Protein AF-A0A7Y0CXX1-F1 (afdb_monomer)

Structure (mmCIF, N/CA/C/O backbone):
data_AF-A0A7Y0CXX1-F1
#
_entry.id   AF-A0A7Y0CXX1-F1
#
loop_
_atom_site.group_PDB
_atom_site.id
_atom_site.type_symbol
_atom_site.label_atom_id
_atom_site.label_alt_id
_atom_site.label_comp_id
_atom_site.label_asym_id
_atom_site.label_entity_id
_atom_site.label_seq_id
_atom_site.pdbx_PDB_ins_code
_atom_site.Cartn_x
_atom_site.Cartn_y
_atom_site.Cartn_z
_atom_site.occupancy
_atom_site.B_iso_or_equiv
_atom_site.auth_seq_id
_atom_site.auth_comp_id
_atom_site.auth_asym_id
_atom_site.auth_atom_id
_atom_site.pdbx_PDB_model_num
ATOM 1 N N . MET A 1 1 ? -15.216 16.036 4.639 1.00 49.53 1 MET A N 1
ATOM 2 C CA . MET A 1 1 ? -15.045 14.598 4.933 1.00 49.53 1 MET A CA 1
ATOM 3 C C . MET A 1 1 ? -13.786 14.464 5.763 1.00 49.53 1 MET A C 1
ATOM 5 O O . MET A 1 1 ? -12.806 15.110 5.420 1.00 49.53 1 MET A O 1
ATOM 9 N N . THR A 1 2 ? -13.824 13.729 6.870 1.00 68.75 2 THR A N 1
ATOM 10 C CA . THR A 1 2 ? -12.607 13.360 7.608 1.00 68.75 2 THR A CA 1
ATOM 11 C C . THR A 1 2 ? -11.808 12.376 6.753 1.00 68.75 2 THR A C 1
ATOM 13 O O . THR A 1 2 ? -12.410 11.492 6.146 1.00 68.75 2 THR A O 1
ATOM 16 N N . GLY A 1 3 ? -10.492 12.569 6.635 1.00 88.38 3 GLY A N 1
ATOM 17 C CA . GLY A 1 3 ? -9.629 11.667 5.866 1.00 88.38 3 GLY A CA 1
ATOM 18 C C . GLY A 1 3 ? -9.612 10.248 6.443 1.00 88.38 3 GLY A C 1
ATOM 19 O O . GLY A 1 3 ? -9.868 10.066 7.632 1.00 88.38 3 GLY A O 1
ATOM 20 N N . LEU A 1 4 ? -9.303 9.269 5.595 1.00 94.31 4 LEU A N 1
ATOM 21 C CA . LEU A 1 4 ? -9.106 7.869 5.951 1.00 94.31 4 LEU A CA 1
ATOM 22 C C . LEU A 1 4 ? -7.869 7.711 6.835 1.00 94.31 4 LEU A C 1
ATOM 24 O O . LEU A 1 4 ? -6.771 8.147 6.484 1.00 94.31 4 LEU A O 1
ATOM 28 N N . ARG A 1 5 ? -8.036 7.044 7.971 1.00 96.38 5 ARG A N 1
ATOM 29 C CA . ARG A 1 5 ? -6.988 6.777 8.954 1.00 96.38 5 ARG A CA 1
ATOM 30 C C . ARG A 1 5 ? -6.748 5.282 9.030 1.00 96.38 5 ARG A C 1
ATOM 32 O O . ARG A 1 5 ? -7.568 4.538 9.565 1.00 96.38 5 ARG A O 1
ATOM 39 N N . PHE A 1 6 ? -5.594 4.849 8.546 1.00 97.31 6 PHE A N 1
ATOM 40 C CA . PHE A 1 6 ? -5.193 3.452 8.595 1.00 97.31 6 PHE A CA 1
ATOM 41 C C . PHE A 1 6 ? -4.139 3.214 9.670 1.00 97.31 6 PHE A C 1
ATOM 43 O O . PHE A 1 6 ? -3.105 3.888 9.720 1.00 97.31 6 PHE A O 1
ATOM 50 N N . ALA A 1 7 ? -4.398 2.215 10.511 1.00 97.31 7 ALA A N 1
ATOM 51 C CA . ALA A 1 7 ? -3.373 1.626 11.349 1.00 97.31 7 ALA A CA 1
ATOM 52 C C . ALA A 1 7 ? -2.466 0.758 10.472 1.00 97.31 7 ALA A C 1
ATOM 54 O O . ALA A 1 7 ? -2.942 -0.007 9.633 1.00 97.31 7 ALA A O 1
ATOM 55 N N . LEU A 1 8 ? -1.160 0.885 10.662 1.00 95.06 8 LEU A N 1
ATOM 56 C CA . LEU A 1 8 ? -0.156 0.151 9.911 1.00 95.06 8 LEU A CA 1
ATOM 57 C C . LEU A 1 8 ? 0.542 -0.845 10.831 1.00 95.06 8 LEU A C 1
ATOM 59 O O . LEU A 1 8 ? 1.050 -0.478 11.893 1.00 95.06 8 LEU A O 1
ATOM 63 N N . ASP A 1 9 ? 0.566 -2.103 10.415 1.00 89.12 9 ASP A N 1
ATOM 64 C CA . ASP A 1 9 ? 1.281 -3.176 11.096 1.00 89.12 9 ASP A CA 1
ATOM 65 C C . ASP A 1 9 ? 2.754 -2.786 11.364 1.00 89.12 9 ASP A C 1
ATOM 67 O O . ASP A 1 9 ? 3.394 -2.039 10.613 1.00 89.12 9 ASP A O 1
ATOM 71 N N . GLN A 1 10 ? 3.298 -3.279 12.474 1.00 84.25 10 GLN A N 1
ATOM 72 C CA . GLN A 1 10 ? 4.689 -3.080 12.879 1.00 84.25 10 GLN A CA 1
ATOM 73 C C . GLN A 1 10 ? 5.701 -3.640 11.872 1.00 84.25 10 GLN A C 1
ATOM 75 O O . GLN A 1 10 ? 6.839 -3.181 11.836 1.00 84.25 10 GLN A O 1
ATOM 80 N N . ASN A 1 11 ? 5.283 -4.592 11.034 1.00 83.31 11 ASN A N 1
ATOM 81 C CA . ASN A 1 11 ? 6.117 -5.194 9.998 1.00 83.31 11 ASN A CA 1
ATOM 82 C C . ASN A 1 11 ? 6.391 -4.266 8.803 1.00 83.31 11 ASN A C 1
ATOM 84 O O . ASN A 1 11 ? 7.131 -4.650 7.900 1.00 83.31 11 ASN A O 1
ATOM 88 N N . PHE A 1 12 ? 5.815 -3.061 8.753 1.00 88.75 12 PHE A N 1
ATOM 89 C CA . PHE A 1 12 ? 6.171 -2.073 7.735 1.00 88.75 12 PHE A CA 1
ATOM 90 C C . PHE A 1 12 ? 7.374 -1.221 8.174 1.00 88.75 12 PHE A C 1
ATOM 92 O O . PHE A 1 12 ? 7.473 -0.840 9.341 1.00 88.75 12 PHE A O 1
ATOM 99 N N . PRO A 1 13 ? 8.293 -0.873 7.257 1.00 88.69 13 PRO A N 1
ATOM 100 C CA . PRO A 1 13 ? 9.510 -0.160 7.615 1.00 88.69 13 PRO A CA 1
ATOM 101 C C . PRO A 1 13 ? 9.223 1.328 7.833 1.00 88.69 13 PRO A C 1
ATOM 103 O O . PRO A 1 13 ? 9.026 2.071 6.873 1.00 88.69 13 PRO A O 1
ATOM 106 N N . THR A 1 14 ? 9.270 1.780 9.090 1.00 89.56 14 THR A N 1
ATOM 107 C CA . THR A 1 14 ? 8.915 3.153 9.495 1.00 89.56 14 THR A CA 1
ATOM 108 C C . THR A 1 14 ? 9.567 4.237 8.641 1.00 89.56 14 THR A C 1
ATOM 110 O O . THR A 1 14 ? 8.877 5.123 8.149 1.00 89.56 14 THR A O 1
ATOM 113 N N . LYS A 1 15 ? 10.881 4.137 8.395 1.00 90.31 15 LYS A N 1
ATOM 114 C CA . LYS A 1 15 ? 11.621 5.134 7.602 1.00 90.31 15 LYS A CA 1
ATOM 115 C C . LYS A 1 15 ? 11.126 5.236 6.159 1.00 90.31 15 LYS A C 1
ATOM 117 O O . LYS A 1 15 ? 11.126 6.324 5.596 1.00 90.31 15 LYS A O 1
ATOM 122 N N . LEU A 1 16 ? 10.723 4.114 5.560 1.00 89.88 16 LEU A N 1
ATOM 123 C CA . LEU A 1 16 ? 10.199 4.110 4.197 1.00 89.88 16 LEU A CA 1
ATOM 124 C C . LEU A 1 16 ? 8.821 4.768 4.169 1.00 89.88 16 LEU A C 1
ATOM 126 O O . LEU A 1 16 ? 8.574 5.629 3.340 1.00 89.88 16 LEU A O 1
ATOM 130 N N . ILE A 1 17 ? 7.944 4.413 5.108 1.00 90.81 17 ILE A N 1
ATOM 131 C CA . ILE A 1 17 ? 6.606 5.005 5.194 1.00 90.81 17 ILE A CA 1
ATOM 132 C C . ILE A 1 17 ? 6.698 6.517 5.413 1.00 90.81 17 ILE A C 1
ATOM 134 O O . ILE A 1 17 ? 6.049 7.273 4.701 1.00 90.81 17 ILE A O 1
ATOM 138 N N . GLU A 1 18 ? 7.566 6.966 6.322 1.00 90.69 18 GLU A N 1
ATOM 139 C CA . GLU A 1 18 ? 7.800 8.390 6.586 1.00 90.69 18 GLU A CA 1
ATOM 140 C C . GLU A 1 18 ? 8.335 9.145 5.366 1.00 90.69 18 GLU A C 1
ATOM 142 O O . GLU A 1 18 ? 7.863 10.244 5.080 1.00 90.69 18 GLU A O 1
ATOM 147 N N . ALA A 1 19 ? 9.279 8.555 4.625 1.00 91.38 19 ALA A N 1
ATOM 148 C CA . ALA A 1 19 ? 9.821 9.157 3.409 1.00 91.38 19 ALA A CA 1
ATOM 149 C C . ALA A 1 19 ? 8.757 9.330 2.313 1.00 91.38 19 ALA A C 1
ATOM 151 O O . ALA A 1 19 ? 8.837 10.268 1.521 1.00 91.38 19 ALA A O 1
ATOM 152 N N . PHE A 1 20 ? 7.756 8.445 2.277 1.00 89.38 20 PHE A N 1
ATOM 153 C CA . PHE A 1 20 ? 6.673 8.488 1.297 1.00 89.38 20 PHE A CA 1
ATOM 154 C C . PHE A 1 20 ? 5.435 9.266 1.762 1.00 89.38 20 PHE A C 1
ATOM 156 O O . PHE A 1 20 ? 4.579 9.571 0.933 1.00 89.38 20 PHE A O 1
ATOM 163 N N . SER A 1 21 ? 5.354 9.657 3.040 1.00 88.06 21 SER A N 1
ATOM 164 C CA . SER A 1 21 ? 4.253 10.462 3.588 1.00 88.06 21 SER A CA 1
ATOM 165 C C . SER A 1 21 ? 3.887 11.697 2.748 1.00 88.06 21 SER A C 1
ATOM 167 O O . SER A 1 21 ? 2.693 11.920 2.557 1.00 88.06 21 SER A O 1
ATOM 169 N N . PRO A 1 22 ? 4.841 12.480 2.192 1.00 90.81 22 PRO A N 1
ATOM 170 C CA . PRO A 1 22 ? 4.512 13.643 1.358 1.00 90.81 22 PRO A CA 1
ATOM 171 C C . PRO A 1 22 ? 3.799 13.310 0.039 1.00 90.81 22 PRO A C 1
ATOM 173 O O . PRO A 1 22 ? 3.219 14.201 -0.575 1.00 90.81 22 PRO A O 1
ATOM 176 N N . PHE A 1 23 ? 3.856 12.053 -0.410 1.00 90.50 23 PHE A N 1
ATOM 177 C CA . PHE A 1 23 ? 3.242 11.584 -1.656 1.00 90.50 23 PHE A CA 1
ATOM 178 C C . PHE A 1 23 ? 1.916 10.850 -1.427 1.00 90.50 23 PHE A C 1
ATOM 180 O O . PHE A 1 23 ? 1.281 10.416 -2.389 1.00 90.50 23 PHE A O 1
ATOM 187 N N . LEU A 1 24 ? 1.499 10.679 -0.169 1.00 89.75 24 LEU A N 1
ATOM 188 C CA . LEU A 1 24 ? 0.214 10.066 0.141 1.00 89.75 24 LEU A CA 1
ATOM 189 C C . LEU A 1 24 ? -0.939 10.972 -0.321 1.00 89.75 24 LEU A C 1
ATOM 191 O O . LEU A 1 24 ? -0.808 12.199 -0.300 1.00 89.75 24 LEU A O 1
ATOM 195 N N . PRO A 1 25 ? -2.095 10.395 -0.702 1.00 89.81 25 PRO A N 1
ATOM 196 C CA . PRO A 1 25 ? -3.293 11.185 -0.954 1.00 89.81 25 PRO A CA 1
ATOM 197 C C . PRO A 1 25 ? -3.623 12.075 0.251 1.00 89.81 25 PRO A C 1
ATOM 199 O O . PRO A 1 25 ? -3.545 11.628 1.392 1.00 89.81 25 PRO A O 1
ATOM 202 N N . ILE A 1 26 ? -4.060 13.315 0.006 1.00 85.56 26 ILE A N 1
ATOM 203 C CA . ILE A 1 26 ? -4.293 14.320 1.065 1.00 85.56 26 ILE A CA 1
ATOM 204 C C . ILE A 1 26 ? -5.286 13.863 2.148 1.00 85.56 26 ILE A C 1
ATOM 206 O O . ILE A 1 26 ? -5.249 14.336 3.281 1.00 85.56 26 ILE A O 1
ATOM 210 N N . ASN A 1 27 ? -6.170 12.927 1.798 1.00 90.31 27 ASN A N 1
ATOM 211 C CA . ASN A 1 27 ? -7.192 12.373 2.675 1.00 90.31 27 ASN A CA 1
ATOM 212 C C . ASN A 1 27 ? -6.811 10.995 3.232 1.00 90.31 27 ASN A C 1
ATOM 214 O O . ASN A 1 27 ? -7.704 10.275 3.661 1.00 90.31 27 ASN A O 1
ATOM 218 N N . VAL A 1 28 ? -5.538 10.596 3.201 1.00 94.06 28 VAL A N 1
ATOM 219 C CA . VAL A 1 28 ? -5.074 9.306 3.723 1.00 94.06 28 VAL A CA 1
ATOM 220 C C . VAL A 1 28 ? -3.941 9.524 4.716 1.00 94.06 28 VAL A C 1
ATOM 222 O O . VAL A 1 28 ? -2.891 10.064 4.381 1.00 94.06 28 VAL A O 1
ATOM 225 N N . THR A 1 29 ? -4.131 9.018 5.930 1.00 94.31 29 THR A N 1
ATOM 226 C CA . THR A 1 29 ? -3.114 9.001 6.978 1.00 94.31 29 THR A CA 1
ATOM 227 C C . THR A 1 29 ? -2.771 7.568 7.338 1.00 94.31 29 THR A C 1
ATOM 229 O O . THR A 1 29 ? -3.654 6.762 7.635 1.00 94.31 29 THR A O 1
ATOM 232 N N . LEU A 1 30 ? -1.475 7.269 7.374 1.00 95.62 30 LEU A N 1
ATOM 233 C CA . LEU A 1 30 ? -0.941 5.996 7.843 1.00 95.62 30 LEU A CA 1
ATOM 234 C C . LEU A 1 30 ? -0.280 6.204 9.204 1.00 95.62 30 LEU A C 1
ATOM 236 O O . LEU A 1 30 ? 0.503 7.136 9.389 1.00 95.62 30 LEU A O 1
ATOM 240 N N . THR A 1 31 ? -0.578 5.354 10.181 1.00 95.31 31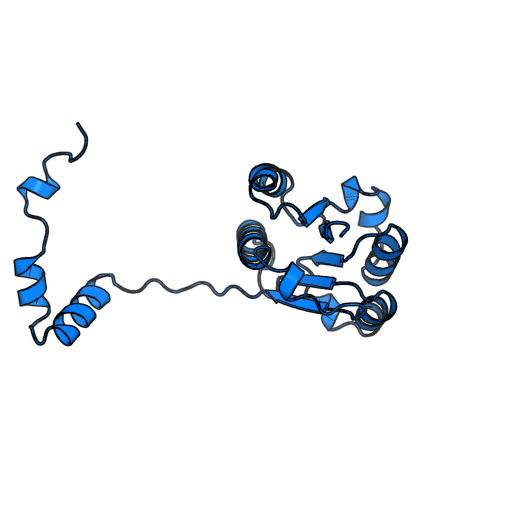 THR A N 1
ATOM 241 C CA . THR A 1 31 ? 0.066 5.424 11.499 1.00 95.31 31 THR A CA 1
ATOM 242 C C . THR A 1 31 ? 0.412 4.030 11.979 1.00 95.31 31 THR A C 1
ATOM 244 O O . THR A 1 31 ? -0.466 3.183 12.106 1.00 95.31 31 THR A O 1
ATOM 247 N N . HIS A 1 32 ? 1.690 3.781 12.264 1.00 95.06 32 HIS A N 1
ATOM 248 C CA . HIS A 1 32 ? 2.097 2.494 12.821 1.00 95.06 32 HIS A CA 1
ATOM 249 C C . HIS A 1 32 ? 1.409 2.223 14.157 1.00 95.06 32 HIS A C 1
ATOM 251 O O . HIS A 1 32 ? 1.343 3.116 14.999 1.00 95.06 32 HIS A O 1
ATOM 257 N N . VAL A 1 33 ? 0.978 0.981 14.379 1.00 95.69 33 VAL A N 1
ATOM 258 C CA . VAL A 1 33 ? 0.275 0.560 15.603 1.00 95.69 33 VAL A CA 1
ATOM 259 C C . VAL A 1 33 ? 1.007 0.979 16.882 1.00 95.69 33 VAL A C 1
ATOM 261 O O . VAL A 1 33 ? 0.393 1.563 17.768 1.00 95.69 33 VAL A O 1
ATOM 264 N N . HIS A 1 34 ? 2.335 0.826 16.933 1.00 92.88 34 HIS A N 1
ATOM 265 C CA . HIS A 1 34 ? 3.152 1.219 18.088 1.00 92.88 34 HIS A CA 1
ATOM 266 C C . HIS A 1 34 ? 3.201 2.739 18.335 1.00 92.88 34 HIS A C 1
ATOM 268 O O . HIS A 1 34 ? 3.489 3.165 19.450 1.00 92.88 34 HIS A O 1
ATOM 274 N N . LYS A 1 35 ? 2.936 3.562 17.308 1.00 94.75 35 LYS A N 1
ATOM 275 C CA . LYS A 1 35 ? 2.830 5.026 17.428 1.00 94.75 35 LYS A CA 1
ATOM 276 C C . LYS A 1 35 ? 1.428 5.481 17.830 1.00 94.75 35 LYS A C 1
ATOM 278 O O . LYS A 1 35 ? 1.290 6.591 18.329 1.00 94.75 35 LYS A O 1
ATOM 283 N N . ILE A 1 36 ? 0.405 4.656 17.591 1.00 95.62 36 ILE A N 1
ATOM 284 C CA . ILE A 1 36 ? -0.964 4.908 18.060 1.00 95.62 36 ILE A CA 1
ATOM 285 C C . ILE A 1 36 ? -1.021 4.668 19.571 1.00 95.62 36 ILE A C 1
ATOM 287 O O . ILE A 1 36 ? -1.385 5.564 20.325 1.00 95.62 36 ILE A O 1
ATOM 291 N N . ASP A 1 37 ? -0.640 3.463 20.000 1.00 96.25 37 ASP A N 1
ATOM 292 C CA . ASP A 1 37 ? -0.473 3.083 21.402 1.00 96.25 37 ASP A CA 1
ATOM 293 C C . ASP A 1 37 ? 0.453 1.851 21.468 1.00 96.25 37 ASP A C 1
ATOM 295 O O . ASP A 1 37 ? 0.168 0.844 20.810 1.00 96.25 37 ASP A O 1
ATOM 299 N N . PRO A 1 38 ? 1.548 1.880 22.253 1.00 94.12 38 PRO A N 1
ATOM 300 C CA . PRO A 1 38 ? 2.506 0.775 22.331 1.00 94.12 38 PRO A CA 1
ATOM 301 C C . PRO A 1 38 ? 1.894 -0.584 22.702 1.00 94.12 38 PRO A C 1
ATOM 303 O O . PRO A 1 38 ? 2.443 -1.624 22.343 1.00 94.12 38 PRO A O 1
ATOM 306 N N . ARG A 1 39 ? 0.755 -0.597 23.405 1.00 95.44 39 ARG A N 1
ATOM 307 C CA . ARG A 1 39 ? 0.061 -1.825 23.819 1.00 95.44 39 ARG A CA 1
ATOM 308 C C . ARG A 1 39 ? -0.626 -2.535 22.654 1.00 95.44 39 ARG A C 1
ATOM 310 O O . ARG A 1 39 ? -0.929 -3.715 22.774 1.00 95.44 39 ARG A O 1
ATOM 317 N N . LEU A 1 40 ? -0.869 -1.858 21.529 1.00 95.75 40 LEU A N 1
ATOM 318 C CA . LEU A 1 40 ? -1.518 -2.469 20.363 1.00 95.75 40 LEU A CA 1
ATOM 319 C C . LEU A 1 40 ? -0.659 -3.564 19.725 1.00 95.75 40 LEU A C 1
ATOM 321 O O . LEU A 1 40 ? -1.205 -4.541 19.226 1.00 95.75 40 LEU A O 1
ATOM 325 N N . SER A 1 41 ? 0.670 -3.437 19.786 1.00 92.38 41 SER A N 1
ATOM 326 C CA . SER A 1 41 ? 1.609 -4.423 19.232 1.00 92.38 41 SER A CA 1
ATOM 327 C C . SER A 1 41 ? 1.567 -5.791 19.923 1.00 92.38 41 SER A C 1
ATOM 329 O O . SER A 1 41 ? 2.078 -6.756 19.364 1.00 92.38 41 SER A O 1
ATOM 331 N N . SER A 1 42 ? 0.999 -5.891 21.129 1.00 93.44 42 SER A N 1
ATOM 332 C CA . SER A 1 42 ? 0.883 -7.156 21.869 1.00 93.44 42 SER A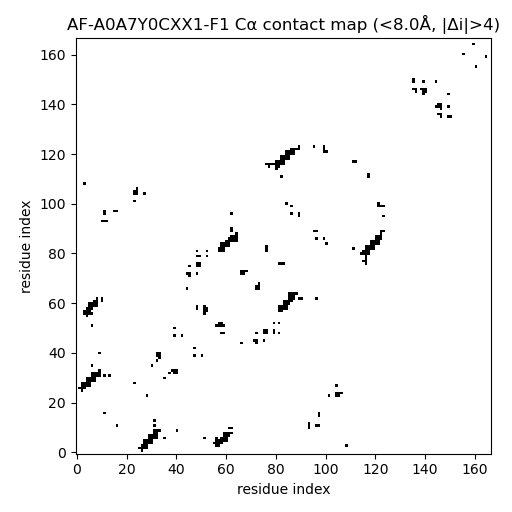 CA 1
ATOM 333 C C . SER A 1 42 ? -0.516 -7.771 21.821 1.00 93.44 42 SER A C 1
ATOM 335 O O . SER A 1 42 ? -0.734 -8.840 22.396 1.00 93.44 42 SER A O 1
ATOM 337 N N . LEU A 1 43 ? -1.474 -7.112 21.165 1.00 95.50 43 LEU A N 1
ATOM 338 C CA . LEU A 1 43 ? -2.825 -7.637 21.013 1.00 95.50 43 LEU A CA 1
ATOM 339 C C . LEU A 1 43 ? -2.857 -8.784 20.001 1.00 95.50 43 LEU A C 1
ATOM 341 O O . LEU A 1 43 ? -2.085 -8.818 19.047 1.00 95.50 43 LEU A O 1
ATOM 345 N N . SER A 1 44 ? -3.809 -9.699 20.184 1.00 95.38 44 SER A N 1
ATOM 346 C CA . SER A 1 44 ? -4.191 -10.612 19.109 1.00 95.38 44 SER A CA 1
ATOM 347 C C . SER A 1 44 ? -4.826 -9.838 17.955 1.00 95.38 44 SER A C 1
ATOM 349 O O . SER A 1 44 ? -5.429 -8.785 18.170 1.00 95.38 44 SER A O 1
ATOM 351 N N . ASP A 1 45 ? -4.777 -10.394 16.748 1.00 95.31 45 ASP A N 1
ATOM 352 C CA . ASP A 1 45 ? -5.315 -9.777 15.530 1.00 95.31 45 ASP A CA 1
ATOM 353 C C . ASP A 1 45 ? -6.774 -9.316 15.686 1.00 95.31 45 ASP A C 1
ATOM 355 O O . ASP A 1 45 ? -7.129 -8.176 15.372 1.00 95.31 45 ASP A O 1
ATOM 359 N N . ARG A 1 46 ? -7.622 -10.159 16.292 1.00 97.19 46 ARG A N 1
ATOM 360 C CA . ARG A 1 46 ? -9.010 -9.801 16.626 1.00 97.19 46 ARG A CA 1
ATOM 361 C C . ARG A 1 46 ? -9.086 -8.582 17.547 1.00 97.19 46 ARG A C 1
ATOM 363 O O . ARG A 1 46 ? -9.893 -7.683 17.308 1.00 97.19 46 ARG A O 1
ATOM 370 N N . ALA A 1 47 ? -8.315 -8.585 18.633 1.00 97.94 47 ALA A N 1
ATOM 371 C CA . ALA A 1 47 ? -8.333 -7.499 19.606 1.00 97.94 47 ALA A CA 1
ATOM 372 C C . ALA A 1 47 ? -7.781 -6.204 18.997 1.00 97.94 47 ALA A C 1
ATOM 374 O O . ALA A 1 47 ? -8.325 -5.136 19.266 1.00 97.94 47 ALA A O 1
ATOM 375 N N . LEU A 1 48 ? -6.778 -6.304 18.123 1.00 97.31 48 LEU A N 1
ATOM 376 C CA . LEU A 1 48 ? -6.223 -5.184 17.378 1.00 97.31 48 LEU A CA 1
ATOM 377 C C . LEU A 1 48 ? -7.275 -4.529 16.474 1.00 97.31 48 LEU A C 1
ATOM 379 O O . LEU A 1 48 ? -7.469 -3.320 16.578 1.00 97.31 48 LEU A O 1
ATOM 383 N N . ILE A 1 49 ? -7.995 -5.305 15.649 1.00 97.69 49 ILE A N 1
ATOM 384 C CA . ILE A 1 49 ? -9.065 -4.788 14.768 1.00 97.69 49 ILE A CA 1
ATOM 385 C C . ILE A 1 49 ? -10.117 -4.013 15.575 1.00 97.69 49 ILE A C 1
ATOM 387 O O . ILE A 1 49 ? -10.526 -2.913 15.196 1.00 97.69 49 ILE A O 1
ATOM 391 N N . ILE A 1 50 ? -10.548 -4.576 16.707 1.00 98.44 50 ILE A N 1
ATOM 392 C CA . ILE A 1 50 ? -11.545 -3.943 17.577 1.00 98.44 50 ILE A CA 1
ATOM 393 C C . ILE A 1 50 ? -10.983 -2.654 18.189 1.00 98.44 50 ILE A C 1
ATOM 395 O O . ILE A 1 50 ? -11.647 -1.619 18.147 1.00 98.44 50 ILE A O 1
ATOM 399 N N . ALA A 1 51 ? -9.762 -2.697 18.725 1.00 98.31 51 ALA A N 1
ATOM 400 C CA . ALA A 1 51 ? -9.146 -1.566 19.408 1.00 98.31 51 ALA A CA 1
ATOM 401 C C . ALA A 1 51 ? -8.938 -0.368 18.471 1.00 98.31 51 ALA A C 1
ATOM 403 O O . ALA A 1 51 ? -9.339 0.745 18.807 1.00 98.31 51 ALA A O 1
ATOM 404 N N . ILE A 1 52 ? -8.389 -0.574 17.268 1.00 97.81 52 ILE A N 1
ATOM 405 C CA . ILE A 1 52 ? -8.170 0.535 16.324 1.00 97.81 52 ILE A CA 1
ATOM 406 C C .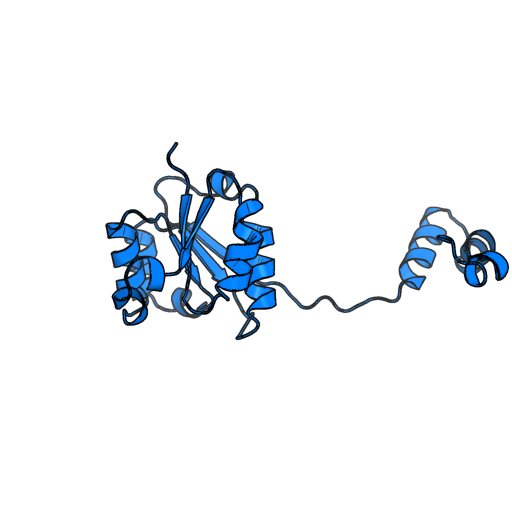 ILE A 1 52 ? -9.497 1.166 15.877 1.00 97.81 52 ILE A C 1
ATOM 408 O O . ILE A 1 52 ? -9.581 2.388 15.751 1.00 97.81 52 ILE A O 1
ATOM 412 N N . SER A 1 53 ? -10.556 0.362 15.721 1.00 97.62 53 SER A N 1
ATOM 413 C CA . SER A 1 53 ? -11.897 0.861 15.402 1.00 97.62 53 SER A CA 1
ATOM 414 C C . SER A 1 53 ? -12.460 1.725 16.536 1.00 97.62 53 SER A C 1
ATOM 416 O O . SER A 1 53 ? -12.952 2.824 16.285 1.00 97.62 53 SER A O 1
ATOM 418 N N . GLN A 1 54 ? -12.313 1.291 17.794 1.00 97.81 54 GLN A N 1
ATOM 419 C CA . GLN A 1 54 ? -12.706 2.076 18.975 1.00 97.81 54 GLN A CA 1
ATOM 420 C C . GLN A 1 54 ? -11.929 3.397 19.095 1.00 97.81 54 GLN A C 1
ATOM 422 O O . GLN A 1 54 ? -12.460 4.381 19.602 1.00 97.81 54 GLN A O 1
ATOM 427 N N . MET A 1 55 ? -10.693 3.437 18.593 1.00 97.44 55 MET A N 1
ATOM 428 C CA . MET A 1 55 ? -9.849 4.637 18.538 1.00 97.44 55 MET A CA 1
ATOM 429 C C . MET A 1 55 ? -10.124 5.522 17.305 1.00 97.44 55 MET A C 1
ATOM 431 O O . MET A 1 55 ? -9.439 6.528 17.092 1.00 97.44 55 MET A O 1
ATOM 435 N N . GLY A 1 56 ? -11.122 5.170 16.488 1.00 96.25 56 GLY A N 1
ATOM 436 C CA . GLY A 1 56 ? -11.550 5.950 15.328 1.00 96.25 56 GLY A CA 1
ATOM 437 C C . GLY A 1 56 ? -10.627 5.834 14.113 1.00 96.25 56 GLY A C 1
ATOM 438 O O . GLY A 1 56 ? -10.514 6.798 13.354 1.00 96.25 56 GLY A O 1
ATOM 439 N N . PHE A 1 57 ? -9.935 4.703 13.955 1.00 97.75 57 PHE A N 1
ATOM 440 C CA . PHE A 1 57 ? -9.278 4.335 12.700 1.00 97.75 57 PHE A CA 1
ATOM 441 C C . PHE A 1 57 ? -10.258 3.593 11.789 1.00 97.75 57 PHE A C 1
ATOM 443 O O . PHE A 1 57 ? -11.062 2.778 12.243 1.00 97.75 57 PHE A O 1
ATOM 450 N N . ASP 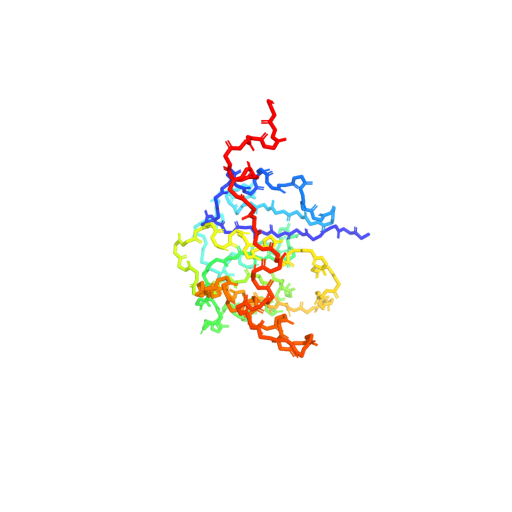A 1 58 ? -10.148 3.847 10.490 1.00 97.00 58 ASP A N 1
ATOM 451 C CA . ASP A 1 58 ? -11.017 3.272 9.463 1.00 97.00 58 ASP A CA 1
ATOM 452 C C . ASP A 1 58 ? -10.603 1.849 9.077 1.00 97.00 58 ASP A C 1
ATOM 454 O O . ASP A 1 58 ? -11.381 1.108 8.467 1.00 97.00 58 ASP A O 1
ATOM 458 N N . GLY A 1 59 ? -9.378 1.441 9.413 1.00 97.06 59 GLY A N 1
ATOM 459 C CA . GLY A 1 59 ? -8.846 0.181 8.928 1.00 97.06 59 GLY A CA 1
ATOM 460 C C . GLY A 1 59 ? -7.450 -0.198 9.397 1.00 97.06 59 GLY A C 1
ATOM 461 O O . GLY A 1 59 ? -6.746 0.600 10.016 1.00 97.06 59 GLY A O 1
ATOM 462 N N . LEU A 1 60 ? -7.055 -1.422 9.042 1.00 97.44 60 LEU A N 1
ATOM 463 C CA . LEU A 1 60 ? -5.730 -1.993 9.280 1.00 97.44 60 LEU A CA 1
ATOM 464 C C . LEU A 1 60 ? -5.066 -2.358 7.951 1.00 97.44 60 LEU A C 1
ATOM 466 O O . LEU A 1 60 ? -5.680 -2.967 7.073 1.00 97.44 60 LEU A O 1
ATOM 470 N N . ILE A 1 61 ? -3.784 -2.034 7.842 1.00 95.94 61 ILE A N 1
ATOM 471 C CA . ILE A 1 61 ? -2.901 -2.484 6.772 1.00 95.94 61 ILE A CA 1
ATOM 472 C C . ILE A 1 61 ? -1.904 -3.470 7.376 1.00 95.94 61 ILE A C 1
ATOM 474 O O . ILE A 1 61 ? -1.165 -3.109 8.292 1.00 95.94 61 ILE A O 1
ATOM 478 N N . THR A 1 62 ? -1.869 -4.701 6.869 1.00 93.62 62 THR A N 1
ATOM 479 C CA . THR A 1 62 ? -1.059 -5.791 7.437 1.00 93.62 62 THR A CA 1
ATOM 480 C C . THR A 1 62 ? -0.471 -6.701 6.361 1.00 93.62 62 THR A C 1
ATOM 482 O O . THR A 1 62 ? -0.970 -6.790 5.237 1.00 93.62 62 THR A O 1
ATOM 485 N N . THR A 1 63 ? 0.611 -7.393 6.710 1.00 90.81 63 THR A N 1
ATOM 486 C CA . THR A 1 63 ? 1.191 -8.485 5.918 1.00 90.81 63 THR A CA 1
ATOM 487 C C . THR A 1 63 ? 0.681 -9.866 6.345 1.00 90.81 63 THR A C 1
ATOM 489 O O . THR A 1 63 ? 0.979 -10.862 5.681 1.00 90.81 63 THR A O 1
ATOM 492 N N . ASN A 1 64 ? -0.112 -9.951 7.419 1.00 89.88 64 ASN A N 1
ATOM 493 C CA . ASN A 1 64 ? -0.670 -11.203 7.909 1.00 89.88 64 ASN A CA 1
ATOM 494 C C . ASN A 1 64 ? -1.940 -11.597 7.138 1.00 89.88 64 ASN A C 1
ATOM 496 O O . ASN A 1 64 ? -3.068 -11.333 7.549 1.00 89.88 64 ASN A O 1
ATOM 500 N N . HIS A 1 65 ? -1.766 -12.255 5.994 1.00 90.75 65 HIS A N 1
ATOM 501 C CA . HIS A 1 65 ? -2.902 -12.715 5.190 1.00 90.75 65 HIS A CA 1
ATOM 502 C C . HIS A 1 65 ? -3.714 -13.859 5.810 1.00 90.75 65 HIS A C 1
ATOM 504 O O . HIS A 1 65 ? -4.866 -14.042 5.418 1.00 90.75 65 HIS A O 1
ATOM 510 N N . HIS A 1 66 ? -3.158 -14.581 6.787 1.00 90.38 66 HIS A N 1
ATOM 511 C CA . HIS A 1 66 ? -3.864 -15.662 7.479 1.00 90.38 66 HIS A CA 1
ATOM 512 C C . HIS A 1 66 ? -5.049 -15.160 8.308 1.00 90.38 66 HIS A C 1
ATOM 514 O O . HIS A 1 66 ? -5.935 -15.945 8.637 1.00 90.38 66 HIS A O 1
ATOM 520 N N . MET A 1 67 ? -5.133 -13.850 8.565 1.00 91.25 67 MET A N 1
ATOM 521 C CA . MET A 1 67 ? -6.278 -13.259 9.258 1.00 91.25 67 MET A CA 1
ATOM 522 C C . MET A 1 67 ? -7.615 -13.464 8.533 1.00 91.25 67 MET A C 1
ATOM 524 O O . MET A 1 67 ? -8.686 -13.426 9.138 1.00 91.25 67 MET A O 1
ATOM 528 N N . LEU A 1 68 ? -7.570 -13.683 7.216 1.00 94.44 68 LEU A N 1
ATOM 529 C CA . LEU A 1 68 ? -8.760 -13.983 6.420 1.00 94.44 68 LEU A CA 1
ATOM 530 C C . LEU A 1 68 ? -9.229 -15.435 6.563 1.00 94.44 68 LEU A C 1
ATOM 532 O O . LEU A 1 68 ? -10.388 -15.723 6.271 1.00 94.44 68 LEU A O 1
ATOM 536 N N . ASP A 1 69 ? -8.357 -16.327 7.032 1.00 95.50 69 ASP A N 1
ATOM 537 C CA . ASP A 1 69 ? -8.677 -17.734 7.267 1.00 95.50 69 ASP A CA 1
ATOM 538 C C . ASP A 1 69 ? -9.282 -17.947 8.669 1.00 95.50 69 ASP A C 1
ATOM 540 O O . ASP A 1 69 ? -9.876 -18.991 8.940 1.00 95.50 69 ASP A O 1
ATOM 544 N N . ALA A 1 70 ? -9.164 -16.956 9.564 1.00 96.12 70 ALA A N 1
ATOM 545 C CA . ALA A 1 70 ? -9.652 -16.999 10.937 1.00 96.12 70 ALA A CA 1
ATOM 546 C C . ALA A 1 70 ? -11.082 -16.420 11.058 1.00 96.12 70 ALA A C 1
ATOM 548 O O . ALA A 1 70 ? -11.273 -15.199 10.997 1.00 96.12 70 ALA A O 1
ATOM 549 N N . PRO A 1 71 ? -12.120 -17.244 11.327 1.00 97.69 71 PRO A N 1
ATOM 550 C CA . PRO A 1 71 ? -13.504 -16.760 11.396 1.00 97.69 71 PRO A CA 1
ATOM 551 C C . PRO A 1 71 ? -13.725 -15.678 12.460 1.00 97.69 71 PRO A C 1
ATOM 553 O O . PRO A 1 71 ? -14.544 -14.776 12.291 1.00 97.69 71 PRO A O 1
ATOM 556 N N . THR A 1 72 ? -12.988 -15.752 13.569 1.00 97.81 72 THR A N 1
ATOM 557 C CA . THR A 1 72 ? -13.072 -14.805 14.686 1.00 97.81 72 THR A CA 1
ATOM 558 C C . THR A 1 72 ? -12.564 -13.412 14.335 1.00 97.81 72 THR A C 1
ATOM 560 O O . THR A 1 72 ? -13.030 -12.446 14.945 1.00 97.81 72 THR A O 1
ATOM 563 N N . GLU A 1 73 ? -11.635 -13.305 13.391 1.00 97.81 73 GLU A N 1
ATOM 564 C CA . GLU A 1 73 ? -11.042 -12.050 12.929 1.00 97.81 73 GLU A CA 1
ATOM 565 C C . GLU A 1 73 ? -11.875 -11.452 11.806 1.00 97.81 73 GLU A C 1
ATOM 567 O O . GLU A 1 73 ? -12.234 -10.279 11.881 1.00 97.81 73 GLU A O 1
ATOM 572 N N . VAL A 1 74 ? -12.318 -12.274 10.849 1.00 98.06 74 VAL A N 1
ATOM 573 C CA . VAL A 1 74 ? -13.289 -11.858 9.826 1.00 98.06 74 VAL A CA 1
ATOM 574 C C . VAL A 1 74 ? -14.564 -11.310 10.477 1.00 98.06 74 VAL A C 1
ATOM 576 O O . VAL A 1 74 ? -15.051 -10.246 10.093 1.00 98.06 74 VAL A O 1
ATOM 579 N N . ALA A 1 75 ? -15.074 -11.968 11.524 1.00 98.38 75 ALA A N 1
ATOM 580 C CA . ALA A 1 75 ? -16.220 -11.466 12.281 1.00 98.38 75 ALA A CA 1
ATOM 581 C C . ALA A 1 75 ? -15.955 -10.089 12.916 1.00 98.38 75 ALA A C 1
ATOM 583 O O . ALA A 1 75 ? -16.854 -9.247 12.936 1.00 98.38 75 ALA A O 1
ATOM 584 N N . ALA A 1 76 ? -14.736 -9.837 13.407 1.00 98.31 76 ALA A N 1
ATOM 585 C CA . ALA A 1 76 ? -14.363 -8.530 13.939 1.00 98.31 76 ALA A CA 1
ATOM 586 C C . ALA A 1 76 ? -14.350 -7.467 12.836 1.00 98.31 76 ALA A C 1
ATOM 588 O O . ALA A 1 76 ? -14.984 -6.435 13.020 1.00 98.31 76 ALA A O 1
ATOM 589 N N . MET A 1 77 ? -13.740 -7.749 11.677 1.00 98.00 77 MET A N 1
ATOM 590 C CA . MET A 1 77 ? -13.716 -6.834 10.523 1.00 98.00 77 MET A CA 1
ATOM 591 C C . MET A 1 77 ? -15.130 -6.427 10.087 1.00 98.00 77 MET A C 1
ATOM 593 O O . MET A 1 77 ? -15.392 -5.251 9.831 1.00 98.00 77 MET A O 1
ATOM 597 N N . VAL A 1 78 ? -16.053 -7.395 10.021 1.00 98.31 78 VAL A N 1
ATOM 598 C CA . VAL A 1 78 ? -17.461 -7.158 9.666 1.00 98.31 78 VAL A CA 1
ATOM 599 C C . VAL A 1 78 ? -18.160 -6.310 10.729 1.00 98.31 78 VAL A C 1
ATOM 601 O O . VAL A 1 78 ? -18.820 -5.327 10.391 1.00 98.31 78 VAL A O 1
ATOM 604 N N . ALA A 1 79 ? -18.003 -6.657 12.010 1.00 98.25 79 ALA A N 1
ATOM 605 C CA . ALA A 1 79 ? -18.649 -5.953 13.117 1.00 98.25 79 ALA A CA 1
ATOM 606 C C . ALA A 1 79 ? -18.179 -4.495 13.244 1.00 98.25 79 ALA A C 1
ATOM 608 O O . ALA A 1 79 ? -18.989 -3.606 13.510 1.00 98.25 79 ALA A O 1
ATOM 609 N N . THR A 1 80 ? -16.890 -4.241 13.015 1.00 97.88 80 THR A N 1
ATOM 610 C CA . THR A 1 80 ? -16.294 -2.899 13.060 1.00 97.88 80 THR A CA 1
ATOM 611 C C . THR A 1 80 ? -16.450 -2.128 11.753 1.00 97.88 80 THR A C 1
ATOM 613 O O . THR A 1 80 ? -16.177 -0.930 11.724 1.00 97.88 80 THR A O 1
ATOM 616 N N . LYS A 1 81 ? -16.894 -2.788 10.671 1.00 97.81 81 LYS A N 1
ATOM 617 C CA . LYS A 1 81 ? -16.939 -2.234 9.306 1.00 97.81 81 LYS A CA 1
ATOM 618 C C . LYS A 1 81 ? -15.571 -1.705 8.857 1.00 97.81 81 LYS A C 1
ATOM 620 O O . LYS A 1 81 ? -15.493 -0.728 8.117 1.00 97.81 81 LYS A O 1
ATOM 625 N N . SER A 1 82 ? -14.497 -2.341 9.321 1.00 97.19 82 SER A N 1
ATOM 626 C CA . SER A 1 82 ? -13.131 -1.909 9.033 1.00 97.19 82 SER A CA 1
ATOM 627 C C . SER A 1 82 ? -12.753 -2.170 7.577 1.00 97.19 82 SER A C 1
ATOM 629 O O . SER A 1 82 ? -13.180 -3.148 6.956 1.00 97.19 82 SER A O 1
ATOM 631 N N . THR A 1 83 ? -11.909 -1.295 7.042 1.00 97.69 83 THR A N 1
ATOM 632 C CA . THR A 1 83 ? -11.224 -1.506 5.768 1.00 97.69 83 THR A CA 1
ATOM 633 C C . THR A 1 83 ? -9.890 -2.206 6.014 1.00 97.69 83 THR A C 1
ATOM 635 O O . THR A 1 83 ? -9.064 -1.740 6.790 1.00 97.69 83 THR A O 1
ATOM 638 N N . MET A 1 84 ? -9.662 -3.330 5.351 1.00 97.50 84 MET A N 1
ATOM 639 C CA . MET A 1 84 ? -8.471 -4.153 5.503 1.00 97.50 84 MET A CA 1
ATOM 640 C C . MET A 1 84 ? -7.673 -4.123 4.207 1.00 97.50 84 MET A C 1
ATOM 642 O O . MET A 1 84 ? -8.213 -4.465 3.155 1.00 97.50 84 MET A O 1
ATOM 646 N N . ILE A 1 85 ? -6.396 -3.751 4.275 1.00 96.25 85 ILE A N 1
ATOM 647 C CA . ILE A 1 85 ? -5.462 -3.892 3.150 1.00 96.25 85 ILE A CA 1
ATOM 648 C C . ILE A 1 85 ? -4.418 -4.932 3.545 1.00 96.25 85 ILE A C 1
ATOM 650 O O . ILE A 1 85 ? -3.635 -4.731 4.472 1.00 96.25 85 ILE A O 1
ATOM 654 N N . ILE A 1 86 ? -4.436 -6.070 2.864 1.00 94.31 86 ILE A N 1
ATOM 655 C CA . ILE A 1 86 ? -3.745 -7.281 3.297 1.00 94.31 86 ILE A CA 1
ATOM 656 C C . ILE A 1 86 ? -2.767 -7.718 2.214 1.00 94.31 86 ILE A C 1
ATOM 658 O O . ILE A 1 86 ? -3.170 -8.017 1.090 1.00 94.31 86 ILE A O 1
ATOM 662 N N . MET A 1 87 ? -1.478 -7.782 2.546 1.00 91.81 87 MET A N 1
ATOM 663 C CA . MET A 1 87 ? -0.450 -8.250 1.615 1.00 91.81 87 MET A CA 1
ATOM 664 C C . MET A 1 87 ? -0.420 -9.781 1.597 1.00 91.81 87 MET A C 1
ATOM 666 O O . MET A 1 87 ? -0.070 -10.416 2.590 1.00 91.81 87 MET A O 1
ATOM 670 N N . LYS A 1 88 ? -0.743 -10.393 0.456 1.00 88.00 88 LYS A N 1
ATOM 671 C CA . LYS A 1 88 ? -0.709 -11.846 0.261 1.00 88.00 88 LYS A CA 1
ATOM 672 C C . LYS A 1 88 ? 0.568 -12.275 -0.454 1.00 88.00 88 LYS A C 1
ATOM 674 O O . LYS A 1 88 ? 0.941 -11.715 -1.484 1.00 88.00 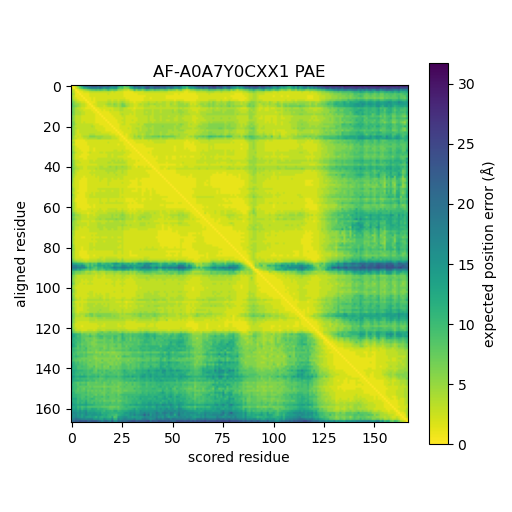88 LYS A O 1
ATOM 679 N N . SER A 1 89 ? 1.208 -13.319 0.077 1.00 71.31 89 SER A N 1
ATOM 680 C CA . SER A 1 89 ? 2.403 -13.952 -0.509 1.00 71.31 89 SER A CA 1
ATOM 681 C C . SER A 1 89 ? 3.615 -13.020 -0.663 1.00 71.31 89 SER A C 1
ATOM 683 O O . SER A 1 89 ? 4.516 -13.296 -1.451 1.00 71.31 89 SER A O 1
ATOM 685 N N . MET A 1 90 ? 3.666 -11.933 0.113 1.00 70.75 90 MET A N 1
ATOM 686 C CA . MET A 1 90 ? 4.811 -11.013 0.146 1.00 70.75 90 MET A CA 1
ATOM 687 C C . MET A 1 90 ? 5.853 -11.379 1.212 1.00 70.75 90 MET A C 1
ATOM 689 O O . MET A 1 90 ? 6.967 -10.863 1.177 1.00 70.75 90 MET A O 1
ATOM 693 N N . GLY A 1 91 ? 5.536 -12.326 2.104 1.00 64.12 91 GLY A N 1
ATOM 694 C CA . GLY A 1 91 ? 6.450 -12.823 3.136 1.00 64.12 91 GLY A CA 1
ATOM 695 C C . GLY A 1 91 ? 7.051 -11.693 3.976 1.00 64.12 91 GLY A C 1
ATOM 696 O O . GLY A 1 91 ? 6.357 -10.748 4.339 1.00 64.12 91 GLY A O 1
ATOM 697 N N . HIS A 1 92 ? 8.358 -11.779 4.231 1.00 67.25 92 HIS A N 1
ATOM 698 C CA . HIS A 1 92 ? 9.151 -10.741 4.903 1.00 67.25 92 HIS A CA 1
ATOM 699 C C . HIS A 1 92 ? 9.717 -9.682 3.928 1.00 67.25 92 HIS A C 1
ATOM 701 O O . HIS A 1 92 ? 10.606 -8.916 4.298 1.00 67.25 92 HIS A O 1
ATOM 707 N N . ASP A 1 93 ? 9.257 -9.635 2.668 1.00 81.50 93 ASP A N 1
ATOM 708 C CA . ASP A 1 93 ? 9.723 -8.657 1.673 1.00 81.50 93 ASP A CA 1
ATOM 709 C C . ASP A 1 93 ? 9.010 -7.311 1.881 1.00 81.50 93 ASP A C 1
ATOM 711 O O . ASP A 1 93 ? 8.035 -6.958 1.210 1.00 81.50 93 ASP A O 1
ATOM 715 N N . MET A 1 94 ? 9.503 -6.563 2.870 1.00 80.88 94 MET A N 1
ATOM 716 C CA . MET A 1 94 ? 8.936 -5.282 3.300 1.00 80.88 94 MET A CA 1
ATOM 717 C C . MET A 1 94 ? 8.930 -4.229 2.184 1.00 80.88 94 MET A C 1
ATOM 719 O O . MET A 1 94 ? 8.048 -3.367 2.154 1.00 80.88 94 MET A O 1
ATOM 723 N N . LEU A 1 95 ? 9.886 -4.293 1.250 1.00 85.19 95 LEU A N 1
ATOM 724 C CA . LEU A 1 95 ? 9.950 -3.367 0.121 1.00 85.19 95 LEU A CA 1
ATOM 725 C C . LEU A 1 95 ? 8.799 -3.622 -0.854 1.00 85.19 95 LEU A C 1
ATOM 727 O O . LEU A 1 95 ? 8.129 -2.675 -1.263 1.00 85.19 95 LEU A O 1
ATOM 731 N N . ARG A 1 96 ? 8.518 -4.889 -1.185 1.00 86.12 96 ARG A N 1
ATOM 732 C CA . ARG A 1 96 ? 7.366 -5.226 -2.034 1.00 86.12 96 ARG A CA 1
ATOM 733 C C . ARG A 1 96 ? 6.036 -4.907 -1.374 1.00 86.12 96 ARG A C 1
ATOM 735 O O . ARG A 1 96 ? 5.173 -4.360 -2.053 1.00 86.12 96 ARG A O 1
ATOM 742 N N . ALA A 1 97 ? 5.888 -5.209 -0.085 1.00 87.81 97 ALA A N 1
ATOM 743 C CA . ALA A 1 97 ? 4.690 -4.860 0.679 1.00 87.81 97 ALA A CA 1
ATOM 744 C C . ALA A 1 97 ? 4.425 -3.351 0.638 1.00 87.81 97 ALA A C 1
ATOM 746 O O . ALA A 1 97 ? 3.320 -2.918 0.321 1.00 87.81 97 ALA A O 1
ATOM 747 N N . SER A 1 98 ? 5.463 -2.548 0.879 1.00 89.50 98 SER A N 1
ATOM 748 C CA . SER A 1 98 ? 5.356 -1.088 0.838 1.00 89.50 98 SER A CA 1
ATOM 749 C C . SER A 1 98 ? 5.064 -0.579 -0.575 1.00 89.50 98 SER A C 1
ATOM 751 O O . SER A 1 98 ? 4.186 0.256 -0.753 1.00 89.50 98 SER A O 1
ATOM 753 N N . GLY A 1 99 ? 5.734 -1.118 -1.598 1.00 89.81 99 GLY A N 1
ATOM 754 C CA . GLY A 1 99 ? 5.480 -0.754 -2.993 1.00 89.81 99 GLY A CA 1
ATOM 755 C C . GLY A 1 99 ? 4.055 -1.080 -3.445 1.00 89.81 99 GLY A C 1
ATOM 756 O O . GLY A 1 99 ? 3.403 -0.244 -4.061 1.00 89.81 99 GLY A O 1
ATOM 757 N N . ALA A 1 100 ? 3.541 -2.263 -3.101 1.00 90.69 100 ALA A N 1
ATOM 758 C CA . ALA A 1 100 ? 2.161 -2.637 -3.400 1.00 90.69 100 ALA A CA 1
ATOM 759 C C . ALA A 1 100 ? 1.154 -1.757 -2.659 1.00 90.69 100 ALA A C 1
ATOM 761 O O . ALA A 1 100 ? 0.179 -1.323 -3.264 1.00 90.69 100 ALA A O 1
ATOM 762 N N . LEU A 1 101 ? 1.418 -1.440 -1.388 1.00 91.50 101 LEU A N 1
ATOM 763 C CA . LEU A 1 101 ? 0.617 -0.476 -0.646 1.00 91.50 101 LEU A CA 1
ATOM 764 C C . LEU A 1 101 ? 0.573 0.874 -1.375 1.00 91.50 101 LEU A C 1
ATOM 766 O O . LEU A 1 101 ? -0.511 1.380 -1.640 1.00 91.50 101 LEU A O 1
ATOM 770 N N . PHE A 1 102 ? 1.721 1.435 -1.760 1.00 91.94 102 PHE A N 1
ATOM 771 C CA . PHE A 1 102 ? 1.764 2.728 -2.450 1.00 91.94 102 PHE A CA 1
ATOM 772 C C . PHE A 1 102 ? 1.086 2.714 -3.825 1.00 91.94 102 PHE A C 1
ATOM 774 O O . PHE A 1 102 ? 0.563 3.744 -4.239 1.00 91.94 102 PHE A O 1
ATOM 781 N N . LEU A 1 103 ? 1.047 1.570 -4.514 1.00 90.81 103 LEU A N 1
ATOM 782 C CA . LEU A 1 103 ? 0.270 1.412 -5.747 1.00 90.81 103 LEU A CA 1
ATOM 783 C C . LEU A 1 103 ? -1.245 1.355 -5.496 1.00 90.81 103 LEU A C 1
ATOM 785 O O . LEU A 1 103 ? -2.009 1.735 -6.378 1.00 90.81 103 LEU A O 1
ATOM 789 N N . GLU A 1 104 ? -1.681 0.889 -4.324 1.00 92.31 104 GLU A N 1
ATOM 790 C CA . GLU A 1 104 ? -3.102 0.731 -3.987 1.00 92.31 104 GLU A CA 1
ATOM 791 C C . GLU A 1 104 ? -3.745 2.011 -3.434 1.00 92.31 104 GLU A C 1
ATOM 793 O O . GLU A 1 104 ? -4.933 2.242 -3.649 1.00 92.31 104 GLU A O 1
ATOM 798 N N . LEU A 1 105 ? -2.985 2.843 -2.713 1.00 92.81 105 LEU A N 1
ATOM 799 C CA . LEU A 1 105 ? -3.519 4.038 -2.046 1.00 92.81 105 LEU A CA 1
ATOM 800 C C . LEU A 1 105 ? -4.146 5.091 -2.982 1.00 92.81 105 LEU A C 1
ATOM 802 O O . LEU A 1 105 ? -5.139 5.698 -2.572 1.00 92.81 105 LEU A O 1
ATOM 806 N N . PRO A 1 106 ? -3.628 5.358 -4.197 1.00 91.31 106 PRO A N 1
ATOM 807 C CA . PRO A 1 106 ? -4.239 6.329 -5.099 1.00 91.31 106 PRO A CA 1
ATOM 808 C C . PRO A 1 106 ? -5.700 5.985 -5.437 1.00 91.31 106 PRO A C 1
ATOM 810 O O . PRO A 1 106 ? -5.992 4.956 -6.046 1.00 91.31 106 PRO A O 1
ATOM 813 N N . GLY A 1 107 ? -6.630 6.872 -5.065 1.00 89.69 107 GLY A N 1
ATOM 814 C CA . GLY A 1 107 ? -8.062 6.729 -5.347 1.00 89.69 107 GLY A CA 1
ATOM 815 C C . GLY A 1 107 ? -8.786 5.683 -4.492 1.00 89.69 107 GLY A C 1
ATOM 816 O O . GLY A 1 107 ? -9.924 5.317 -4.808 1.00 89.69 107 GLY A O 1
ATOM 817 N N . ILE A 1 108 ? -8.159 5.183 -3.421 1.00 93.00 108 ILE A N 1
ATOM 818 C CA . ILE A 1 108 ? -8.753 4.180 -2.529 1.00 93.00 108 ILE A CA 1
ATOM 819 C C . ILE A 1 108 ? -10.079 4.654 -1.915 1.00 93.00 108 ILE A C 1
ATOM 821 O O . ILE A 1 108 ? -11.017 3.870 -1.771 1.00 93.00 108 ILE A O 1
ATOM 825 N N . GLU A 1 109 ? -10.211 5.949 -1.636 1.00 91.06 109 GLU A N 1
ATOM 826 C CA . GLU A 1 109 ? -11.410 6.582 -1.092 1.00 91.06 109 GLU A CA 1
ATOM 827 C C . GLU A 1 109 ? -12.645 6.406 -1.982 1.00 91.06 109 GLU A C 1
ATOM 829 O O . GLU A 1 109 ? -13.764 6.333 -1.478 1.00 91.06 109 GLU A O 1
ATOM 834 N N . HIS A 1 110 ? -12.452 6.273 -3.296 1.00 91.81 110 HIS A N 1
ATOM 835 C CA . HIS A 1 110 ? -13.534 6.051 -4.254 1.00 91.81 110 HIS A CA 1
ATOM 836 C C . HIS A 1 110 ? -13.932 4.577 -4.372 1.00 91.81 110 HIS A C 1
ATOM 838 O O . HIS A 1 110 ? -14.980 4.258 -4.933 1.00 91.81 110 HIS A O 1
ATOM 844 N N . ARG A 1 111 ? -13.100 3.669 -3.854 1.00 93.81 111 ARG A N 1
ATOM 845 C CA . ARG A 1 111 ? -13.295 2.215 -3.931 1.00 93.81 111 ARG A CA 1
ATOM 846 C C . ARG A 1 111 ? -13.828 1.618 -2.630 1.00 93.81 111 ARG A C 1
ATOM 848 O O . ARG A 1 111 ? -14.333 0.496 -2.645 1.00 93.81 111 ARG A O 1
ATOM 855 N N . ILE A 1 112 ? -13.746 2.353 -1.522 1.00 94.50 112 ILE A N 1
ATOM 856 C CA . ILE A 1 112 ? -14.310 1.950 -0.232 1.00 94.50 112 ILE A CA 1
ATOM 857 C C . ILE A 1 112 ? -15.835 2.055 -0.274 1.00 94.50 112 ILE A C 1
ATOM 859 O O . ILE A 1 112 ? -16.409 3.107 -0.555 1.00 94.50 112 ILE A O 1
ATOM 863 N N . ARG A 1 113 ? -16.511 0.955 0.066 1.00 93.75 113 ARG A N 1
ATOM 864 C CA . ARG A 1 113 ? -17.963 0.923 0.246 1.00 93.75 113 ARG A CA 1
ATOM 865 C C . ARG A 1 113 ? -18.318 1.501 1.616 1.00 93.75 113 ARG A C 1
ATOM 867 O O . ARG A 1 113 ? -17.885 0.942 2.630 1.00 93.75 113 ARG A O 1
ATOM 874 N N . PRO A 1 114 ? -19.132 2.570 1.686 1.00 89.75 114 PRO A N 1
ATOM 875 C CA . PRO A 1 114 ? -19.521 3.162 2.958 1.00 89.75 114 PRO A CA 1
ATOM 876 C C . PRO A 1 114 ? -20.251 2.167 3.865 1.00 89.75 114 PRO A C 1
ATOM 878 O O . PRO A 1 114 ? -21.028 1.330 3.400 1.00 89.75 114 PRO A O 1
ATOM 881 N N . LYS A 1 115 ? -20.041 2.301 5.182 1.00 90.06 115 LYS A N 1
ATOM 882 C CA . LYS A 1 115 ? -20.736 1.531 6.236 1.00 90.06 115 LYS A CA 1
ATOM 883 C C . LYS A 1 115 ? -20.616 0.004 6.096 1.00 90.06 115 LYS A C 1
ATOM 885 O O . LYS A 1 115 ? -21.428 -0.716 6.679 1.00 90.06 115 LYS A O 1
ATOM 890 N N . SER A 1 116 ? -19.615 -0.464 5.360 1.00 95.44 116 SER A N 1
ATOM 891 C CA . SER A 1 116 ? -19.352 -1.872 5.080 1.00 95.44 116 SER A CA 1
ATOM 892 C C . SER A 1 116 ? -17.901 -2.186 5.420 1.00 95.44 116 SER A C 1
ATOM 894 O O . SER A 1 116 ? -17.046 -1.312 5.304 1.00 95.44 116 SER A O 1
ATOM 896 N N . SER A 1 117 ? -17.611 -3.428 5.802 1.00 96.44 117 SER A N 1
ATOM 897 C CA . SER A 1 117 ? -16.231 -3.912 5.813 1.00 96.44 117 SER A CA 1
ATOM 898 C C . SER A 1 117 ? -15.718 -4.022 4.378 1.00 96.44 117 SER A C 1
ATOM 900 O O . SER A 1 117 ? -16.429 -4.522 3.503 1.00 96.44 117 SER A O 1
ATOM 902 N N . ASN A 1 118 ? -14.487 -3.583 4.139 1.00 97.88 118 ASN A N 1
ATOM 903 C CA . ASN A 1 118 ? -13.845 -3.637 2.827 1.00 97.88 118 ASN A CA 1
ATOM 904 C C . ASN A 1 118 ? -12.553 -4.436 2.952 1.00 97.88 118 ASN A C 1
ATOM 906 O O . ASN A 1 118 ? -11.814 -4.232 3.905 1.00 97.88 118 ASN A O 1
ATOM 910 N N . VAL A 1 119 ? -12.266 -5.335 2.014 1.00 97.25 119 VAL A N 1
ATOM 911 C CA . VAL A 1 119 ? -11.041 -6.145 2.040 1.00 97.25 119 VAL A CA 1
ATOM 912 C C . VAL A 1 119 ? -10.345 -6.029 0.693 1.00 97.25 119 VAL A C 1
ATOM 914 O O . VAL A 1 119 ? -10.899 -6.411 -0.335 1.00 97.25 119 VAL A O 1
ATOM 917 N N . PHE A 1 120 ? -9.122 -5.515 0.718 1.00 96.44 120 PHE A N 1
ATOM 918 C CA . PHE A 1 120 ? -8.221 -5.419 -0.420 1.00 96.44 120 PHE A CA 1
ATOM 919 C C . PHE A 1 120 ? -7.072 -6.395 -0.193 1.00 96.44 120 PHE A C 1
ATOM 921 O O . PHE A 1 120 ? -6.256 -6.206 0.708 1.00 96.44 120 PHE A O 1
ATOM 928 N N . VAL A 1 121 ? -7.015 -7.461 -0.989 1.00 94.69 121 VAL A N 1
ATOM 929 C CA . VAL A 1 121 ? -5.914 -8.429 -0.939 1.00 94.69 121 VAL A CA 1
ATOM 930 C C . VAL A 1 121 ? -4.922 -8.083 -2.036 1.00 94.69 121 VAL A C 1
ATOM 932 O O . VAL A 1 121 ? -5.229 -8.232 -3.217 1.00 94.69 121 VAL A O 1
ATOM 935 N N . LEU A 1 122 ? -3.734 -7.624 -1.651 1.00 92.31 122 LEU A N 1
ATOM 936 C CA . LEU A 1 122 ? -2.687 -7.240 -2.589 1.00 92.31 122 LEU A CA 1
ATOM 937 C C . LEU A 1 122 ? -1.721 -8.401 -2.778 1.00 92.31 122 LEU A C 1
ATOM 939 O O . LEU A 1 122 ? -1.056 -8.833 -1.838 1.00 92.31 122 LEU A O 1
ATOM 943 N N . SER A 1 123 ? -1.621 -8.894 -4.007 1.00 86.62 123 SER A N 1
ATOM 944 C CA . SER A 1 123 ? -0.607 -9.864 -4.402 1.00 86.62 123 SER A CA 1
ATOM 945 C C . SER A 1 123 ? 0.125 -9.313 -5.613 1.00 86.62 123 SER A C 1
ATOM 947 O O . SER A 1 123 ? -0.484 -9.061 -6.650 1.00 86.62 123 SER A O 1
ATOM 949 N N . TYR A 1 124 ? 1.425 -9.066 -5.462 1.00 77.81 124 TYR A N 1
ATOM 950 C CA . TYR A 1 124 ? 2.253 -8.551 -6.546 1.00 77.81 124 TYR A CA 1
ATOM 951 C C . TYR A 1 124 ? 3.265 -9.617 -6.939 1.00 77.81 124 TYR A C 1
ATOM 953 O O . TYR A 1 124 ? 4.235 -9.882 -6.224 1.00 77.81 124 TYR A O 1
ATOM 961 N N . GLU A 1 125 ? 3.009 -10.261 -8.072 1.00 75.50 125 GLU A N 1
ATOM 962 C CA . GLU A 1 125 ? 3.874 -11.311 -8.592 1.00 75.50 125 GLU A CA 1
ATOM 963 C C . GLU A 1 125 ? 5.193 -10.736 -9.117 1.00 75.50 125 GLU A C 1
ATOM 965 O O . GLU A 1 125 ? 5.256 -9.645 -9.697 1.00 75.50 125 GLU A O 1
ATOM 970 N N . ARG A 1 126 ? 6.276 -11.504 -8.947 1.00 77.69 126 ARG A N 1
ATOM 971 C CA . ARG A 1 126 ? 7.550 -11.197 -9.601 1.00 77.69 126 ARG A CA 1
ATOM 972 C C . ARG A 1 126 ? 7.369 -11.361 -11.105 1.00 77.69 126 ARG A C 1
ATOM 974 O O . ARG A 1 126 ? 7.291 -12.482 -11.605 1.00 77.69 126 ARG A O 1
ATOM 981 N N . ARG A 1 127 ? 7.350 -10.245 -11.830 1.00 82.88 127 ARG A N 1
ATOM 982 C CA . ARG A 1 127 ? 7.382 -10.274 -13.293 1.00 82.88 127 ARG A CA 1
ATOM 983 C C . ARG A 1 127 ? 8.716 -10.856 -13.746 1.00 82.88 127 ARG A C 1
ATOM 985 O O . ARG A 1 127 ? 9.771 -10.439 -13.268 1.00 82.88 127 ARG A O 1
ATOM 992 N N . LYS A 1 128 ? 8.667 -11.826 -14.657 1.00 88.75 128 LYS A N 1
ATOM 993 C CA . LYS A 1 128 ? 9.871 -12.307 -15.337 1.00 88.75 128 LYS A CA 1
ATOM 994 C C . LYS A 1 128 ? 10.275 -11.261 -16.377 1.00 88.75 128 LYS A C 1
ATOM 996 O O . LYS A 1 128 ? 9.388 -10.777 -17.082 1.00 88.75 128 LYS A O 1
ATOM 1001 N N . PRO A 1 129 ? 11.564 -10.904 -16.479 1.00 92.31 129 PRO A N 1
ATOM 1002 C CA . PRO A 1 129 ? 12.009 -10.069 -17.578 1.00 92.31 129 PRO A CA 1
ATOM 1003 C C . PRO A 1 129 ? 11.7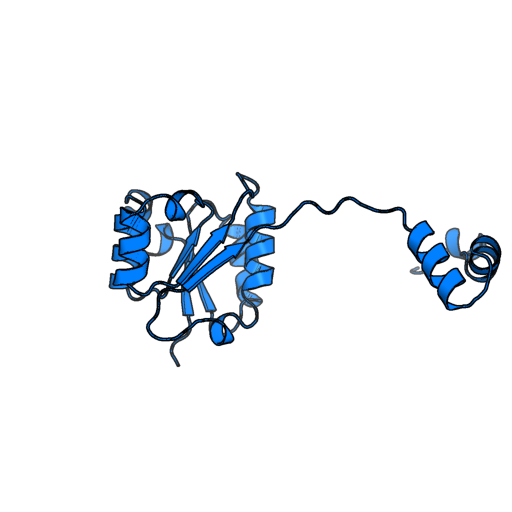61 -10.804 -18.899 1.00 92.31 129 PRO A C 1
ATOM 1005 O O . PRO A 1 129 ? 11.886 -12.030 -18.974 1.00 92.31 129 PRO A O 1
ATOM 1008 N N . HIS A 1 130 ? 11.411 -10.052 -19.934 1.00 92.62 130 HIS A N 1
ATOM 1009 C CA . HIS A 1 130 ? 11.465 -10.518 -21.313 1.00 92.62 130 HIS A CA 1
ATOM 1010 C C . HIS A 1 130 ? 12.579 -9.782 -22.047 1.00 92.62 130 HIS A C 1
ATOM 1012 O O . HIS A 1 130 ? 12.922 -8.657 -21.689 1.00 92.62 130 HIS A O 1
ATOM 1018 N N . ASP A 1 131 ? 13.136 -10.430 -23.067 1.00 96.19 131 ASP A N 1
ATOM 1019 C CA . ASP A 1 131 ? 14.131 -9.812 -23.937 1.00 96.19 131 ASP A CA 1
ATOM 1020 C C . ASP A 1 131 ? 13.538 -8.566 -24.614 1.00 96.19 131 ASP A C 1
ATOM 1022 O O . ASP A 1 131 ? 12.452 -8.623 -25.202 1.00 96.19 131 ASP A O 1
ATOM 1026 N N . ALA A 1 132 ? 14.251 -7.442 -24.529 1.00 95.81 132 ALA A N 1
ATOM 1027 C CA . ALA A 1 132 ? 13.840 -6.187 -25.136 1.00 95.81 132 ALA A CA 1
ATOM 1028 C C . ALA A 1 132 ? 13.691 -6.302 -26.662 1.00 95.81 132 ALA A C 1
ATOM 1030 O O . ALA A 1 132 ? 12.824 -5.628 -27.226 1.00 95.81 132 ALA A O 1
ATOM 1031 N N . TRP A 1 133 ? 14.438 -7.210 -27.305 1.00 96.62 133 TRP A N 1
ATOM 1032 C CA . TRP A 1 133 ? 14.313 -7.532 -28.729 1.00 96.62 133 TRP A CA 1
ATOM 1033 C C . TRP A 1 133 ? 12.889 -7.930 -29.127 1.00 96.62 133 TRP A C 1
ATOM 1035 O O . TRP A 1 133 ? 12.409 -7.587 -30.207 1.00 96.62 133 TRP A O 1
ATOM 1045 N N . ARG A 1 134 ? 12.144 -8.566 -28.214 1.00 96.25 134 ARG A N 1
ATOM 1046 C CA . ARG A 1 134 ? 10.737 -8.914 -28.444 1.00 96.25 134 ARG A CA 1
ATOM 1047 C C . ARG A 1 134 ? 9.878 -7.688 -28.753 1.00 96.25 134 ARG A C 1
ATOM 1049 O O . ARG A 1 134 ? 8.914 -7.792 -29.506 1.00 96.25 134 ARG A O 1
ATOM 1056 N N . ASN A 1 135 ? 10.219 -6.525 -28.200 1.00 96.62 135 ASN A N 1
ATOM 1057 C CA . ASN A 1 135 ? 9.507 -5.290 -28.513 1.00 96.62 135 ASN A CA 1
ATOM 1058 C C . ASN A 1 135 ? 9.799 -4.834 -29.952 1.00 96.62 135 ASN A C 1
ATOM 1060 O O . ASN A 1 135 ? 8.859 -4.447 -30.640 1.00 96.62 135 ASN A O 1
ATOM 1064 N N . ILE A 1 136 ? 11.044 -4.955 -30.437 1.00 97.69 136 ILE A N 1
ATOM 1065 C CA . ILE A 1 136 ? 11.394 -4.688 -31.846 1.00 97.69 136 ILE A CA 1
ATOM 1066 C C . ILE A 1 136 ? 10.604 -5.611 -32.772 1.00 97.69 136 ILE A C 1
ATOM 1068 O O . ILE A 1 136 ? 9.965 -5.138 -33.706 1.00 97.69 136 ILE A O 1
ATOM 1072 N N . GLN A 1 137 ? 10.538 -6.908 -32.460 1.00 97.75 137 GLN A N 1
ATOM 1073 C CA . GLN A 1 137 ? 9.739 -7.868 -33.229 1.00 97.75 137 GLN A CA 1
ATOM 1074 C C . GLN A 1 137 ? 8.253 -7.477 -33.284 1.00 97.75 137 GLN A C 1
ATOM 1076 O O . GLN A 1 137 ? 7.640 -7.507 -34.350 1.00 97.75 137 GLN A O 1
ATOM 1081 N N . MET A 1 138 ? 7.673 -7.071 -32.149 1.00 97.25 138 MET A N 1
ATOM 1082 C CA . MET A 1 138 ? 6.278 -6.621 -32.086 1.00 97.25 138 MET A CA 1
ATOM 1083 C C . MET A 1 138 ? 6.034 -5.330 -32.877 1.00 97.25 138 MET A C 1
ATOM 1085 O O . MET A 1 138 ? 4.970 -5.173 -33.474 1.00 97.25 138 MET A O 1
ATOM 1089 N N . LEU A 1 139 ? 6.988 -4.397 -32.875 1.00 97.94 139 LEU A N 1
ATOM 1090 C CA . LEU A 1 139 ? 6.895 -3.149 -33.633 1.00 97.94 139 LEU A CA 1
ATOM 1091 C C . LEU A 1 139 ? 7.034 -3.398 -35.137 1.00 97.94 139 LEU A C 1
ATOM 1093 O O . LEU A 1 139 ? 6.190 -2.929 -35.897 1.00 97.94 139 LEU A O 1
ATOM 1097 N N . ALA A 1 140 ? 8.015 -4.201 -35.550 1.00 97.62 140 ALA A N 1
ATOM 1098 C CA . ALA A 1 140 ? 8.221 -4.591 -36.942 1.00 97.62 140 ALA A CA 1
ATOM 1099 C C . ALA A 1 140 ? 6.978 -5.283 -37.516 1.00 97.62 140 ALA A C 1
ATOM 1101 O O . ALA A 1 140 ? 6.491 -4.910 -38.582 1.00 97.62 140 ALA A O 1
ATOM 1102 N N . GLN A 1 141 ? 6.374 -6.196 -36.744 1.00 97.69 141 GLN A N 1
ATOM 1103 C CA . GLN A 1 141 ? 5.118 -6.846 -37.116 1.00 97.69 141 GLN A CA 1
ATOM 1104 C C . GLN A 1 141 ? 3.976 -5.839 -37.324 1.00 97.69 141 GLN A C 1
ATOM 1106 O O . GLN A 1 141 ? 3.232 -5.956 -38.295 1.00 97.69 141 GLN A O 1
ATOM 1111 N N . ARG A 1 142 ? 3.827 -4.843 -36.437 1.00 97.19 142 ARG A N 1
ATOM 1112 C CA . ARG A 1 142 ? 2.801 -3.789 -36.575 1.00 97.19 142 ARG A CA 1
ATOM 1113 C C . ARG A 1 142 ? 3.022 -2.905 -37.803 1.00 97.19 142 ARG A C 1
ATOM 1115 O O . ARG A 1 142 ? 2.052 -2.368 -38.325 1.00 97.19 142 ARG A O 1
ATOM 1122 N N . GLN A 1 143 ? 4.269 -2.755 -38.238 1.00 96.62 143 GLN A N 1
ATOM 1123 C CA . GLN A 1 143 ? 4.660 -1.943 -39.392 1.00 96.62 143 GLN A CA 1
ATOM 1124 C C . GLN A 1 143 ? 4.749 -2.747 -40.700 1.00 96.62 143 GLN A C 1
ATOM 1126 O O . GLN A 1 143 ? 4.958 -2.164 -41.759 1.00 96.62 143 GLN A O 1
ATOM 1131 N N . GLY A 1 144 ? 4.573 -4.071 -40.653 1.00 97.12 144 GLY A N 1
ATOM 1132 C CA . GLY A 1 144 ? 4.675 -4.932 -41.833 1.00 97.12 144 GLY A CA 1
ATOM 1133 C C . GLY A 1 144 ? 6.101 -5.087 -42.374 1.00 97.12 144 GLY A C 1
ATOM 1134 O O . GLY A 1 144 ? 6.266 -5.410 -43.547 1.00 97.12 144 GLY A O 1
ATOM 1135 N N . VAL A 1 145 ? 7.121 -4.871 -41.539 1.00 97.50 145 VAL A N 1
ATOM 1136 C CA . VAL A 1 145 ? 8.544 -4.992 -41.901 1.00 97.50 145 VAL A CA 1
ATOM 1137 C C . VAL A 1 145 ? 9.225 -6.127 -41.127 1.00 97.50 145 VAL A C 1
ATOM 1139 O O . VAL A 1 145 ? 8.681 -6.658 -40.157 1.00 97.50 145 VAL A O 1
ATOM 1142 N N . GLY A 1 146 ? 10.425 -6.527 -41.560 1.00 97.56 146 GLY A N 1
ATOM 1143 C CA . GLY A 1 146 ? 11.255 -7.495 -40.834 1.00 97.56 146 GLY A CA 1
ATOM 1144 C C . GLY A 1 146 ? 11.895 -6.879 -39.586 1.00 97.56 146 GLY A C 1
ATOM 1145 O O . GLY A 1 146 ? 12.257 -5.707 -39.597 1.00 97.56 146 GLY A O 1
ATOM 1146 N N . ALA A 1 147 ? 12.060 -7.665 -38.515 1.00 97.25 147 ALA A N 1
ATOM 1147 C CA . ALA A 1 147 ? 12.656 -7.184 -37.262 1.00 97.25 147 ALA A CA 1
ATOM 1148 C C . ALA A 1 147 ? 14.109 -6.716 -37.436 1.00 97.25 147 ALA A C 1
ATOM 1150 O O . ALA A 1 147 ? 14.464 -5.666 -36.912 1.00 97.25 147 ALA A O 1
ATOM 1151 N N . ASP A 1 148 ? 14.910 -7.447 -38.215 1.00 97.56 148 ASP A N 1
ATOM 1152 C CA . ASP A 1 148 ? 16.297 -7.067 -38.510 1.00 97.56 148 ASP A CA 1
ATOM 1153 C C . ASP A 1 148 ? 16.359 -5.791 -39.356 1.00 97.56 148 ASP A C 1
ATOM 1155 O O . ASP A 1 148 ? 17.164 -4.914 -39.078 1.00 97.56 148 ASP A O 1
ATOM 1159 N N . ALA A 1 149 ? 15.446 -5.637 -40.321 1.00 97.25 149 ALA A N 1
ATOM 1160 C CA . ALA A 1 149 ? 15.354 -4.425 -41.133 1.00 97.25 149 ALA A CA 1
ATOM 1161 C C . ALA A 1 149 ? 14.974 -3.203 -40.284 1.00 97.25 149 ALA A C 1
ATOM 1163 O O . ALA A 1 149 ? 15.615 -2.162 -40.392 1.00 97.25 149 ALA A O 1
ATOM 1164 N N . LEU A 1 150 ? 13.977 -3.348 -39.398 1.00 97.56 150 LEU A N 1
ATOM 1165 C CA . LEU A 1 150 ? 13.614 -2.287 -38.458 1.00 97.56 150 LEU A CA 1
ATOM 1166 C C . LEU A 1 150 ? 14.782 -1.965 -37.521 1.00 97.56 150 LEU A C 1
ATOM 1168 O O . LEU A 1 150 ? 15.026 -0.804 -37.223 1.00 97.56 150 LEU A O 1
ATOM 1172 N N . TRP A 1 151 ? 15.507 -2.977 -37.048 1.00 97.38 151 TRP A N 1
ATOM 1173 C CA . TRP A 1 151 ? 16.670 -2.770 -36.194 1.00 97.38 151 TRP A CA 1
ATOM 1174 C C . TRP A 1 151 ? 17.800 -2.046 -36.911 1.00 97.38 151 TRP A C 1
ATOM 1176 O O . TRP A 1 151 ? 18.353 -1.107 -36.358 1.00 97.38 151 TRP A O 1
ATOM 1186 N N . ASP A 1 152 ? 18.133 -2.442 -38.133 1.00 96.50 152 ASP A N 1
ATOM 1187 C CA . ASP A 1 152 ? 19.174 -1.776 -38.908 1.00 96.50 152 ASP A CA 1
ATOM 1188 C C . ASP A 1 152 ? 18.833 -0.312 -39.203 1.00 96.50 152 ASP A C 1
ATOM 1190 O O . ASP A 1 152 ? 19.743 0.511 -39.266 1.00 96.50 152 ASP A O 1
ATOM 1194 N N . GLU A 1 153 ? 17.544 0.016 -39.319 1.00 96.38 153 GLU A N 1
ATOM 1195 C CA . GLU A 1 153 ? 17.061 1.390 -39.465 1.00 96.38 153 GLU A CA 1
ATOM 1196 C C . GLU A 1 153 ? 17.197 2.220 -38.175 1.00 96.38 153 GLU A C 1
ATOM 1198 O O . GLU A 1 153 ? 17.541 3.397 -38.250 1.00 96.38 153 GLU A O 1
ATOM 1203 N N . VAL A 1 154 ? 16.922 1.637 -36.999 1.00 96.50 154 VAL A N 1
ATOM 1204 C CA . VAL A 1 154 ? 16.753 2.403 -35.742 1.00 96.50 154 VAL A CA 1
ATOM 1205 C C . VAL A 1 154 ? 17.832 2.174 -34.686 1.00 96.50 154 VAL A C 1
ATOM 1207 O O . VAL A 1 154 ? 17.794 2.814 -33.632 1.00 96.50 154 VAL A O 1
ATOM 1210 N N . LYS A 1 155 ? 18.750 1.225 -34.891 1.00 96.44 155 LYS A N 1
ATOM 1211 C CA . LYS A 1 155 ? 19.793 0.931 -33.905 1.00 96.44 155 LYS A CA 1
ATOM 1212 C C . LYS A 1 155 ? 20.701 2.150 -33.716 1.00 96.44 155 LYS A C 1
ATOM 1214 O O . LYS A 1 155 ? 21.028 2.808 -34.704 1.00 96.44 155 LYS A O 1
ATOM 1219 N N . PRO A 1 156 ? 21.162 2.417 -32.481 1.00 96.31 156 PRO A N 1
ATOM 1220 C CA . PRO A 1 156 ? 22.171 3.440 -32.255 1.00 96.31 156 PRO A CA 1
ATOM 1221 C C . PRO A 1 156 ? 23.410 3.178 -33.114 1.00 96.31 156 PRO A C 1
ATOM 1223 O O . PRO A 1 156 ? 23.876 2.037 -33.224 1.00 96.31 156 PRO A O 1
ATOM 1226 N N . THR A 1 157 ? 23.948 4.234 -33.708 1.00 94.81 157 THR A N 1
ATOM 1227 C CA . THR A 1 157 ? 25.241 4.206 -34.390 1.00 94.81 157 THR A CA 1
ATOM 1228 C C . THR A 1 157 ? 26.383 4.053 -33.380 1.00 94.81 157 THR A C 1
ATOM 1230 O O . THR A 1 157 ? 26.237 4.342 -32.192 1.00 94.81 157 THR A O 1
ATOM 1233 N N . GLU A 1 158 ? 27.557 3.611 -33.840 1.00 94.06 158 GLU A N 1
ATOM 1234 C CA . GLU A 1 158 ? 28.755 3.536 -32.986 1.00 94.06 158 GLU A CA 1
ATOM 1235 C C . GLU A 1 158 ? 29.119 4.898 -32.386 1.00 94.06 158 GLU A C 1
ATOM 1237 O O . GLU A 1 158 ? 29.527 4.974 -31.229 1.00 94.06 158 GLU A O 1
ATOM 1242 N N . ASP A 1 159 ? 28.924 5.971 -33.151 1.00 93.56 159 ASP A N 1
ATOM 1243 C CA . ASP A 1 159 ? 29.193 7.335 -32.710 1.00 93.56 159 ASP A CA 1
ATOM 1244 C C . ASP A 1 159 ? 28.305 7.732 -31.519 1.00 93.56 159 ASP A C 1
ATOM 1246 O O . ASP A 1 159 ? 28.818 8.180 -30.492 1.00 93.56 159 ASP A O 1
ATOM 1250 N N . GLU A 1 160 ? 26.998 7.454 -31.606 1.00 94.06 160 GLU A N 1
ATOM 1251 C CA . GLU A 1 160 ? 26.027 7.692 -30.526 1.00 94.06 160 GLU A CA 1
ATOM 1252 C C . GLU A 1 160 ? 26.315 6.866 -29.266 1.00 94.06 160 GLU A C 1
ATOM 1254 O O . GLU A 1 160 ? 26.002 7.294 -28.156 1.00 94.06 160 GLU A O 1
ATOM 1259 N N . LEU A 1 161 ? 26.902 5.676 -29.419 1.00 94.44 161 LEU A N 1
ATOM 1260 C CA . LEU A 1 161 ? 27.283 4.828 -28.289 1.00 94.44 161 LEU A CA 1
ATOM 1261 C C . LEU A 1 161 ? 28.608 5.254 -27.642 1.00 94.44 161 LEU A C 1
ATOM 1263 O O . LEU A 1 161 ? 28.838 4.941 -26.473 1.00 94.44 161 LEU A O 1
ATOM 1267 N N . THR A 1 162 ? 29.480 5.940 -28.385 1.00 94.75 162 THR A N 1
ATOM 1268 C CA . THR A 1 162 ? 30.845 6.268 -27.944 1.00 94.75 162 THR A CA 1
ATOM 1269 C C . THR A 1 162 ? 30.944 7.677 -27.360 1.00 94.75 162 THR A C 1
ATOM 1271 O O . THR A 1 162 ? 31.732 7.906 -26.439 1.00 94.75 162 THR A O 1
ATOM 1274 N N . HIS A 1 163 ? 30.133 8.621 -27.843 1.00 93.06 163 HIS A N 1
ATOM 1275 C CA . HIS A 1 163 ? 30.130 9.999 -27.360 1.00 93.06 163 HIS A CA 1
ATOM 1276 C C . HIS A 1 163 ? 29.032 10.221 -26.306 1.00 93.06 163 HIS A C 1
ATOM 1278 O O . HIS A 1 163 ? 27.854 10.001 -26.593 1.00 93.06 163 HIS A O 1
ATOM 1284 N N . PRO A 1 164 ? 29.372 10.674 -25.078 1.00 89.56 164 PRO A N 1
ATOM 1285 C CA . PRO A 1 164 ? 28.378 10.951 -24.048 1.00 89.56 164 PRO A CA 1
ATOM 1286 C C . PRO A 1 164 ? 27.340 11.974 -24.510 1.00 89.56 164 PRO A C 1
ATOM 1288 O O . PRO A 1 164 ? 27.678 13.081 -24.923 1.00 89.56 164 PRO A O 1
ATOM 1291 N N . VAL A 1 165 ? 26.062 11.620 -24.370 1.00 89.81 165 VAL A N 1
ATOM 1292 C CA . VAL A 1 165 ? 24.939 12.523 -24.679 1.00 89.81 165 VAL A CA 1
ATOM 1293 C C . VAL A 1 165 ? 24.890 13.716 -23.714 1.00 89.81 165 VAL A C 1
ATOM 1295 O O . VAL A 1 165 ? 24.419 14.793 -24.071 1.00 89.81 165 VAL A O 1
ATOM 1298 N N . LEU A 1 166 ? 25.383 13.533 -22.486 1.00 86.19 166 LEU A N 1
ATOM 1299 C CA . LEU A 1 166 ? 25.524 14.583 -21.480 1.00 86.19 166 LEU A CA 1
ATOM 1300 C C . LEU A 1 166 ? 27.022 14.799 -21.239 1.00 86.19 166 LEU A C 1
ATOM 1302 O O . LEU A 1 166 ? 27.697 13.873 -20.785 1.00 86.19 166 LEU A O 1
ATOM 1306 N N . GLY A 1 167 ? 27.521 15.984 -21.604 1.00 70.06 167 GLY A N 1
ATOM 1307 C CA . GLY A 1 167 ? 28.899 16.418 -21.340 1.00 70.06 167 GLY A CA 1
ATOM 1308 C C . GLY A 1 167 ? 29.151 16.759 -19.879 1.00 70.06 167 GLY A C 1
ATOM 1309 O O . GLY A 1 167 ? 28.187 17.174 -19.193 1.00 70.06 167 GLY A O 1
#

Foldseek 3Di:
DQAAEEEEEPLADPVVCVVCVVVFDPRYDYDYQCRLPVCLNVDDLLVNLQVVLVVPHQAYEEQPPCLVVDPSSVVSLFVSQHEYEYEPPCPSVNVVSVVQVSVCR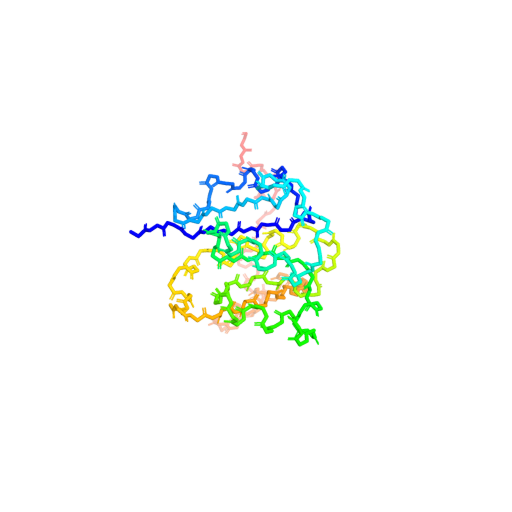VCVVVVRDPPHRHYHYGYDDDDDDDDPLVVLCVVCVVVVHDSVVSCVVDPDDPVNVPDDPPD

Mean predicted aligned error: 5.74 Å

Sequence (167 aa):
MTGLRFALDQNFPTKLIEAFSPFLPINVTLTHVHKIDPRLSSLSDRALIIAISQMGFDGLITTNHHMLDAPTEVAAMVATKSTMIIMKSMGHDMLRASGALFLELPGIEHRIRPKSSNVFVLSYERRKPHDAWRNIQMLAQRQGVGADALWDEVKPTEDELTHPVLG

Radius of gyratio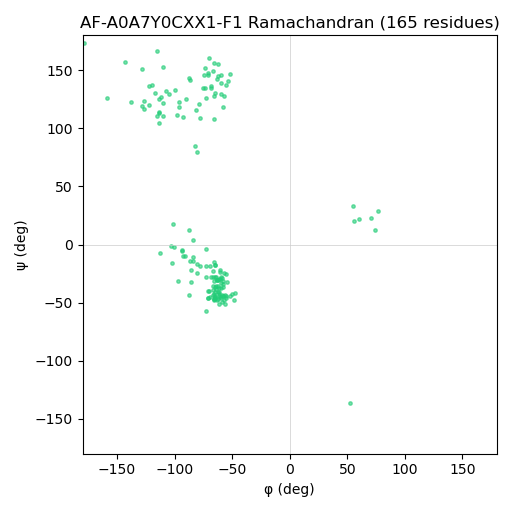n: 22.93 Å; Cα contacts (8 Å, |Δi|>4): 211; chains: 1; bounding box: 52×34×66 Å

Solvent-accessible surface area (backbone atoms only — not comparable to full-atom values): 9824 Å² total; per-residue (Å²): 132,85,58,49,32,31,36,26,41,77,79,53,57,62,70,60,54,60,72,46,52,87,75,47,56,96,49,52,44,79,41,42,34,56,76,76,42,64,69,48,71,76,46,54,71,43,56,36,59,50,50,44,39,77,71,71,32,49,24,45,35,39,66,66,49,66,50,76,76,35,68,71,33,45,52,38,36,54,75,65,30,26,34,37,43,28,30,40,93,42,81,88,42,46,66,59,46,50,51,52,49,65,67,53,56,72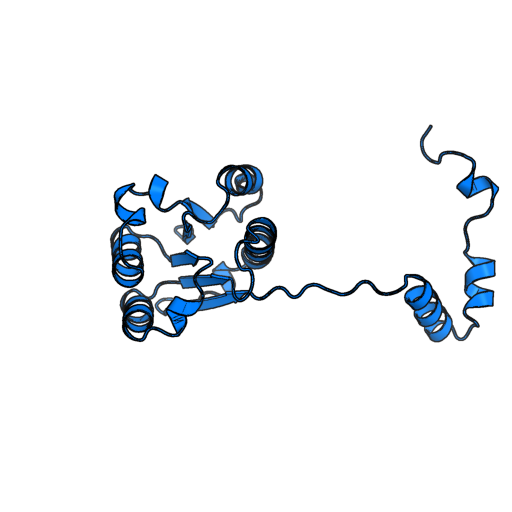,67,39,81,80,70,57,57,81,98,36,52,37,80,44,77,46,67,83,78,85,77,76,87,72,68,71,65,58,54,48,42,55,49,15,58,76,70,75,48,54,43,67,58,50,40,73,72,67,55,82,51,72,62,68,74,70,48,71,93,72,128

pLDDT: mean 92.35, std 7.22, range [49.53, 98.44]

Nearest PDB structures (foldseek):
  1dcf-assembly1_A-2  TM=3.367E-01  e=6.592E-02  Arabidopsis thaliana
  6lqs-assembly1_RJ  TM=3.523E-01  e=1.523E-01  Saccharomyces cerevisiae S288C
  3zvn-assembly1_A  TM=3.701E-01  e=2.134E+00  Mus musculus
  7jk5-assembly1_B  TM=2.439E-01  e=7.615E-01  Drosophila melanogaster
  8kc8-assembly1_A  TM=2.599E-01  e=1.876E+00  synthetic construct

Secondary structure (DSSP, 8-state):
-PPEEEEE-TTS-HHHHHHHGGGS-TTEEEEEHHHH-GGGGGS-HHHHHHHHHHTT--EEEES-GGGGT-HHHHHHHHHHT-EEEEE-S-TT-HHHHHHHHHHHSTTGGGTSPTTS-EEEEE----PPP--THHHHHHHHHHHTS-HHHHHHHHSPPHHHHHS-S--